Protein AF-A0A968FYH8-F1 (afdb_monomer)

Foldseek 3Di:
DDQADPQPRHGWDDPPPGPDIDDPPLQRLVNQLVVQQVCCDPVHVVQPLCDSLQSNCCVPPVVDRDPVVLVVDDLVNSCPRDPQHSVSSVSRD

Solvent-accessible surface area (backbone atoms only — not comparable to full-atom values): 5663 Å² total; per-residue (Å²): 128,78,63,45,34,91,84,66,59,47,65,46,47,59,60,90,95,53,93,62,74,39,73,78,61,80,83,24,64,72,57,43,44,53,50,52,44,53,45,25,29,80,93,59,68,48,39,59,86,53,43,71,77,49,43,52,44,36,43,75,72,68,64,48,84,53,80,69,50,65,77,70,60,46,54,66,69,42,30,71,36,90,95,34,48,62,70,55,18,61,65,60,105

Structure (mmCIF, N/CA/C/O backbone):
data_AF-A0A968FYH8-F1
#
_entry.id   AF-A0A968FYH8-F1
#
loop_
_atom_site.group_PDB
_atom_site.id
_atom_site.type_symbol
_atom_site.label_atom_id
_atom_site.label_alt_id
_atom_site.label_comp_id
_atom_site.label_asym_id
_atom_site.label_entity_id
_atom_site.label_seq_id
_atom_site.pdbx_PDB_ins_code
_atom_site.Cartn_x
_atom_site.Cartn_y
_atom_site.Cartn_z
_atom_site.occupancy
_atom_site.B_iso_or_equiv
_atom_site.auth_seq_id
_atom_site.auth_comp_id
_atom_site.auth_asym_id
_atom_site.auth_atom_id
_atom_site.pdbx_PDB_model_num
ATOM 1 N N . MET A 1 1 ? 11.975 -15.054 -16.917 1.00 72.44 1 MET A N 1
ATOM 2 C CA . MET A 1 1 ? 11.268 -13.846 -16.440 1.00 72.44 1 MET A CA 1
ATOM 3 C C . MET A 1 1 ? 9.905 -13.835 -17.110 1.00 72.44 1 MET A C 1
ATOM 5 O O . MET A 1 1 ? 9.900 -14.127 -18.303 1.00 72.44 1 MET A O 1
ATOM 9 N N . PRO A 1 2 ? 8.788 -13.587 -16.406 1.00 87.19 2 PRO A N 1
ATOM 10 C CA . PRO A 1 2 ? 7.503 -13.408 -17.076 1.00 87.19 2 PRO A CA 1
ATOM 11 C C . PRO A 1 2 ? 7.537 -12.152 -17.959 1.00 87.19 2 PRO A C 1
ATOM 13 O O . PRO A 1 2 ? 8.292 -11.220 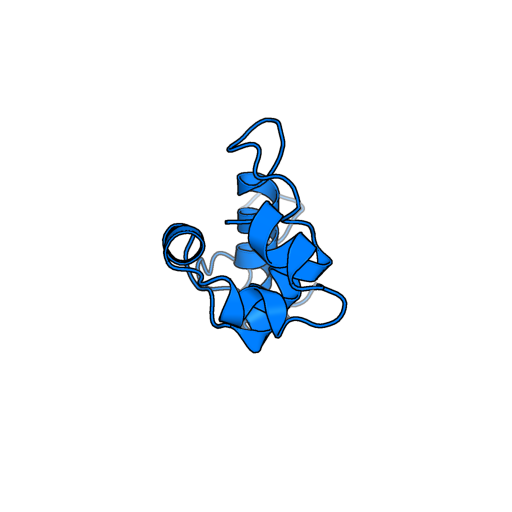-17.689 1.00 87.19 2 PRO A O 1
ATOM 16 N N . ASP A 1 3 ? 6.739 -12.152 -19.017 1.00 90.06 3 ASP A N 1
ATOM 17 C CA . ASP A 1 3 ? 6.500 -11.023 -19.923 1.00 90.06 3 ASP A CA 1
ATOM 18 C C . ASP A 1 3 ? 5.368 -10.105 -19.415 1.00 90.06 3 ASP A C 1
ATOM 20 O O . ASP A 1 3 ? 5.339 -8.911 -19.717 1.00 90.06 3 ASP A O 1
ATOM 24 N N . HIS A 1 4 ? 4.483 -10.645 -18.574 1.00 94.88 4 HIS A N 1
ATOM 25 C CA . HIS A 1 4 ? 3.379 -9.938 -17.930 1.00 94.88 4 HIS A CA 1
ATOM 26 C C . HIS A 1 4 ? 3.512 -9.949 -16.403 1.00 94.88 4 HIS A C 1
ATOM 28 O O . HIS A 1 4 ? 4.002 -10.901 -15.793 1.00 94.88 4 HIS A O 1
ATOM 34 N N . CYS A 1 5 ? 3.043 -8.883 -15.759 1.00 95.50 5 CYS A N 1
ATOM 35 C CA . CYS A 1 5 ? 3.017 -8.772 -14.308 1.00 95.50 5 CYS A CA 1
ATOM 36 C C . CYS A 1 5 ? 2.119 -9.872 -13.706 1.00 95.50 5 CYS A C 1
ATOM 38 O O . CYS A 1 5 ? 0.965 -9.992 -14.120 1.00 95.50 5 CYS A O 1
ATOM 40 N N . PRO A 1 6 ? 2.580 -10.656 -12.715 1.00 94.50 6 PRO A N 1
ATOM 41 C CA . PRO A 1 6 ? 1.759 -11.711 -12.119 1.00 94.50 6 PRO A CA 1
ATOM 42 C C . PRO A 1 6 ? 0.515 -11.163 -11.405 1.00 94.50 6 PRO A C 1
ATOM 44 O O . PRO A 1 6 ? -0.509 -11.843 -11.404 1.00 94.50 6 PRO A O 1
ATOM 47 N N . GLU A 1 7 ? 0.591 -9.927 -10.907 1.00 94.31 7 GLU A N 1
ATOM 48 C CA . GLU A 1 7 ? -0.456 -9.249 -10.136 1.00 94.31 7 GLU A CA 1
ATOM 49 C C . GLU A 1 7 ? -1.504 -8.580 -11.032 1.00 94.31 7 GLU A C 1
ATOM 51 O O . GLU A 1 7 ? -2.673 -8.946 -11.016 1.00 94.31 7 GLU A O 1
ATOM 56 N N . CYS A 1 8 ? -1.091 -7.627 -11.874 1.00 94.12 8 CYS A N 1
ATOM 57 C CA . CYS A 1 8 ? -2.020 -6.826 -12.687 1.00 94.12 8 CYS A CA 1
ATOM 58 C C . CYS A 1 8 ? -2.081 -7.225 -14.168 1.00 94.12 8 CYS A C 1
ATOM 60 O O . CYS A 1 8 ? -2.789 -6.588 -14.943 1.00 94.12 8 CYS A O 1
ATOM 62 N N . LYS A 1 9 ? -1.311 -8.239 -14.588 1.00 95.19 9 LYS A N 1
ATOM 63 C CA . LYS A 1 9 ? -1.228 -8.747 -15.974 1.00 95.19 9 LYS A CA 1
ATOM 64 C C . LYS A 1 9 ? -0.752 -7.744 -17.031 1.00 95.19 9 LYS A C 1
ATOM 66 O O . LYS A 1 9 ? -0.670 -8.102 -18.198 1.00 95.19 9 LYS A O 1
ATOM 71 N N . SER A 1 10 ? -0.377 -6.521 -16.655 1.00 95.25 10 SER A N 1
ATOM 72 C CA . SER A 1 10 ? 0.218 -5.549 -17.578 1.00 95.25 10 SER A CA 1
ATOM 73 C C . SER A 1 10 ? 1.586 -6.011 -18.081 1.00 95.25 10 SER A C 1
ATOM 75 O O . SER A 1 10 ? 2.318 -6.690 -17.357 1.00 95.25 10 SER A O 1
ATOM 77 N N . SER A 1 11 ? 1.951 -5.616 -19.300 1.00 95.06 11 SER A N 1
ATOM 78 C CA . SER A 1 11 ? 3.257 -5.928 -19.887 1.00 95.06 11 SER A CA 1
ATOM 79 C C . SER A 1 11 ? 4.399 -5.352 -19.050 1.00 95.06 11 SER A C 1
ATOM 81 O O . SER A 1 11 ? 4.351 -4.202 -18.603 1.00 95.06 11 SER A O 1
ATOM 83 N N . LEU A 1 12 ? 5.428 -6.165 -18.828 1.00 95.06 12 LEU A N 1
ATOM 84 C CA . LEU A 1 12 ? 6.634 -5.748 -18.130 1.00 95.06 12 LEU A CA 1
ATOM 85 C C . LEU A 1 12 ? 7.599 -5.077 -19.105 1.00 95.06 12 LEU A C 1
ATOM 87 O O . LEU A 1 12 ? 7.732 -5.480 -20.258 1.00 95.06 12 LEU A O 1
ATOM 91 N N . VAL A 1 13 ? 8.308 -4.066 -18.612 1.00 94.44 13 VAL A N 1
ATOM 92 C CA . VAL A 1 13 ? 9.305 -3.324 -19.382 1.00 94.44 13 VAL A CA 1
ATOM 93 C C . VAL A 1 13 ? 10.661 -3.482 -18.714 1.00 94.44 13 VAL A C 1
ATOM 95 O O . VAL A 1 13 ? 10.800 -3.302 -17.503 1.00 94.44 13 VAL A O 1
ATOM 98 N N . ARG A 1 14 ? 11.676 -3.803 -19.512 1.00 93.94 14 ARG A N 1
ATOM 99 C CA . ARG A 1 14 ? 13.082 -3.736 -19.114 1.00 93.94 14 ARG A CA 1
ATOM 100 C C . ARG A 1 14 ? 13.790 -2.764 -20.052 1.00 93.94 14 ARG A C 1
ATOM 102 O O . ARG A 1 14 ? 14.006 -3.131 -21.208 1.00 93.94 14 ARG A O 1
ATOM 109 N N . PRO A 1 15 ? 14.113 -1.547 -19.586 1.00 91.12 15 PRO A N 1
ATOM 110 C CA . PRO A 1 15 ? 14.887 -0.598 -20.371 1.00 91.12 15 PRO A CA 1
ATOM 111 C C . PRO A 1 15 ? 16.232 -1.185 -20.808 1.00 91.12 15 PRO A C 1
ATOM 113 O O . PRO A 1 15 ? 16.772 -2.098 -20.176 1.00 91.12 15 PRO A O 1
ATOM 116 N N . GLU A 1 16 ? 16.761 -0.677 -21.916 1.00 92.31 16 GLU A N 1
ATOM 117 C CA . GLU A 1 16 ? 18.041 -1.131 -22.448 1.00 92.31 16 GLU A CA 1
ATOM 118 C C . GLU A 1 16 ? 19.166 -0.908 -21.424 1.00 92.31 16 GLU A C 1
ATOM 120 O O . GLU A 1 16 ? 19.249 0.140 -20.788 1.00 92.31 16 GLU A O 1
ATOM 125 N N . GLY A 1 17 ? 20.013 -1.921 -21.230 1.00 92.75 17 GLY A N 1
ATOM 126 C CA . GLY A 1 17 ? 21.107 -1.885 -20.254 1.00 92.75 17 GLY A CA 1
ATOM 127 C C . GLY A 1 17 ? 20.707 -2.187 -18.804 1.00 92.75 17 GLY A C 1
ATOM 128 O O . GLY A 1 17 ? 21.589 -2.371 -17.968 1.00 92.75 17 GLY A O 1
ATOM 129 N N . GLU A 1 18 ? 19.416 -2.308 -18.485 1.00 92.12 18 GLU A N 1
ATOM 130 C CA . GLU A 1 18 ? 18.969 -2.635 -17.129 1.00 92.12 18 GLU A CA 1
ATOM 131 C C . GLU A 1 18 ? 18.790 -4.140 -16.899 1.00 92.12 18 GLU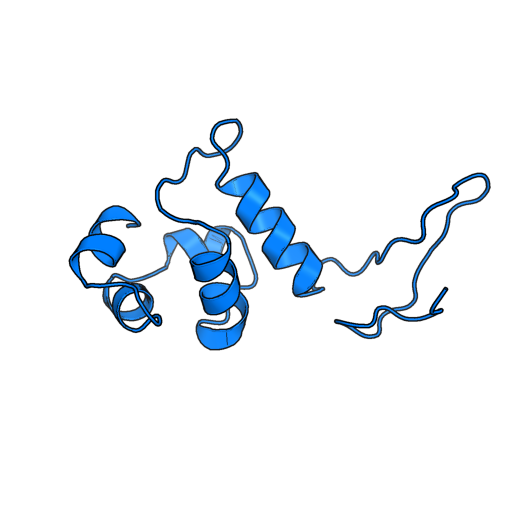 A C 1
ATOM 133 O O . GLU A 1 18 ? 18.326 -4.877 -17.767 1.00 92.12 18 GLU A O 1
ATOM 138 N N . ALA A 1 19 ? 19.112 -4.613 -15.691 1.00 92.00 19 ALA A N 1
ATOM 139 C CA . ALA A 1 19 ? 18.946 -6.021 -15.316 1.00 92.00 19 ALA A CA 1
ATOM 140 C C . ALA A 1 19 ? 17.504 -6.372 -14.896 1.00 92.00 19 ALA A C 1
ATOM 142 O O . ALA A 1 19 ? 17.073 -7.521 -15.024 1.00 92.00 19 ALA A O 1
ATOM 143 N N . VAL A 1 20 ? 16.752 -5.388 -14.391 1.00 91.81 20 VAL A N 1
ATOM 144 C CA . VAL A 1 20 ? 15.472 -5.591 -13.701 1.00 91.81 20 VAL A CA 1
ATOM 145 C C . VAL A 1 20 ? 14.299 -5.254 -14.616 1.00 91.81 20 VAL A C 1
ATOM 147 O O . VAL A 1 20 ? 14.283 -4.222 -15.280 1.00 91.81 20 VAL A O 1
ATOM 150 N N . TRP A 1 21 ? 13.287 -6.119 -14.618 1.00 93.00 21 TRP A N 1
ATOM 151 C CA . TRP A 1 21 ? 12.011 -5.855 -15.277 1.00 93.00 21 TRP A CA 1
ATOM 152 C C . TRP A 1 21 ? 11.082 -5.118 -14.319 1.00 93.00 21 TRP A C 1
ATOM 154 O O . TRP A 1 21 ? 10.987 -5.481 -13.146 1.00 93.00 21 TRP A O 1
ATOM 164 N N . ARG A 1 22 ? 10.374 -4.106 -14.816 1.00 92.62 22 ARG A N 1
ATOM 165 C CA . ARG A 1 22 ? 9.437 -3.307 -14.026 1.00 92.62 22 ARG A CA 1
ATOM 166 C C . ARG A 1 22 ? 8.048 -3.339 -14.636 1.00 92.62 22 ARG A C 1
ATOM 168 O O . ARG A 1 22 ? 7.877 -3.316 -15.853 1.00 92.62 22 ARG A O 1
ATOM 175 N N . CYS A 1 23 ? 7.049 -3.364 -13.766 1.00 95.25 23 CYS A N 1
ATOM 176 C CA . CYS A 1 23 ? 5.683 -3.047 -14.147 1.00 95.25 23 CYS A CA 1
ATOM 177 C C . CYS A 1 23 ? 5.535 -1.519 -14.160 1.00 95.25 23 CYS A C 1
ATOM 179 O O . CYS A 1 23 ? 5.945 -0.863 -13.207 1.00 95.25 23 CYS A O 1
ATOM 181 N N . LEU A 1 24 ? 4.961 -0.949 -15.220 1.00 93.38 24 LEU A N 1
ATOM 182 C CA . LEU A 1 24 ? 4.726 0.501 -15.329 1.00 93.38 24 LEU A CA 1
ATOM 183 C C . LEU A 1 24 ? 3.273 0.899 -15.036 1.00 93.38 24 LEU A C 1
ATOM 185 O O . LEU A 1 24 ? 2.929 2.076 -15.088 1.00 93.38 24 LEU A O 1
ATOM 189 N N . ASN A 1 25 ? 2.410 -0.072 -14.731 1.00 93.56 25 ASN A N 1
ATOM 190 C CA . ASN A 1 25 ? 1.020 0.196 -14.397 1.00 93.56 25 ASN A CA 1
ATOM 191 C C . ASN A 1 25 ? 0.923 0.820 -12.999 1.00 93.56 25 ASN A C 1
ATOM 193 O O . ASN A 1 25 ? 1.094 0.135 -11.987 1.00 93.56 25 ASN A O 1
ATOM 197 N N . SER A 1 26 ? 0.604 2.114 -12.947 1.00 88.31 26 SER A N 1
ATOM 198 C CA . SER A 1 26 ? 0.416 2.848 -11.697 1.00 88.31 26 SER A CA 1
ATOM 199 C C . SER A 1 26 ? -0.734 2.292 -10.854 1.00 88.31 26 SER A C 1
ATOM 201 O O . SER A 1 26 ? -0.651 2.374 -9.634 1.00 88.31 26 SER A O 1
ATOM 203 N N . GLY A 1 27 ? -1.744 1.668 -11.463 1.00 89.81 27 GLY A N 1
ATOM 204 C CA . GLY A 1 27 ? -2.856 1.004 -10.776 1.00 89.81 27 GLY A CA 1
ATOM 205 C C . GLY A 1 27 ? -2.567 -0.432 -10.330 1.00 89.81 27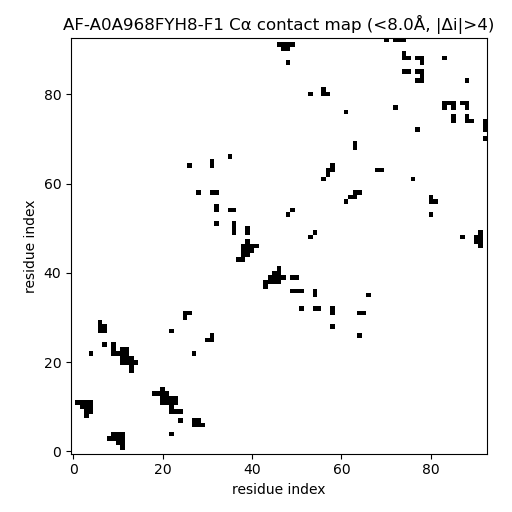 GLY A C 1
ATOM 206 O O . GLY A 1 27 ? -3.475 -1.120 -9.879 1.00 89.81 27 GLY A O 1
ATOM 207 N N . CYS A 1 28 ? -1.333 -0.930 -10.473 1.00 95.00 28 CYS A N 1
ATOM 208 C CA . CYS A 1 28 ? -0.980 -2.272 -10.010 1.00 95.00 28 CYS A CA 1
ATOM 209 C C . CYS A 1 28 ? -1.151 -2.383 -8.479 1.00 95.00 28 CYS A C 1
ATOM 211 O O . CYS A 1 28 ? -0.479 -1.630 -7.765 1.00 95.00 28 CYS A O 1
ATOM 213 N N . PRO A 1 29 ? -1.947 -3.341 -7.958 1.00 93.88 29 PRO A N 1
ATOM 214 C CA . PRO A 1 29 ? -2.179 -3.484 -6.518 1.00 93.88 29 PRO A CA 1
ATOM 215 C C . PRO A 1 29 ? -0.889 -3.661 -5.712 1.00 93.88 29 PRO A C 1
ATOM 217 O O . PRO A 1 29 ? -0.693 -2.988 -4.705 1.00 93.88 29 PRO A O 1
ATOM 220 N N . ALA A 1 30 ? 0.051 -4.478 -6.198 1.00 94.69 30 ALA A N 1
ATOM 221 C CA . ALA A 1 30 ? 1.336 -4.665 -5.524 1.00 94.69 30 ALA A CA 1
ATOM 222 C C . ALA A 1 30 ? 2.178 -3.382 -5.471 1.00 94.69 30 ALA A C 1
ATOM 224 O O . ALA A 1 30 ? 2.813 -3.106 -4.460 1.00 94.69 30 ALA A O 1
ATOM 225 N N . GLN A 1 31 ? 2.153 -2.554 -6.522 1.00 95.38 31 GLN A N 1
ATOM 226 C CA . GLN A 1 31 ? 2.837 -1.259 -6.463 1.00 95.38 31 GLN A CA 1
ATOM 227 C C . GLN A 1 31 ? 2.133 -0.292 -5.521 1.00 95.38 31 GLN A C 1
ATOM 229 O O . GLN A 1 31 ? 2.797 0.476 -4.834 1.00 95.38 31 GLN A O 1
ATOM 234 N N . LEU A 1 32 ? 0.801 -0.302 -5.499 1.00 95.75 32 LEU A N 1
ATOM 235 C CA . LEU A 1 32 ? 0.039 0.546 -4.599 1.00 95.75 32 LEU A CA 1
ATOM 236 C C . LEU A 1 32 ? 0.361 0.226 -3.137 1.00 95.75 32 LEU A C 1
ATOM 238 O O . LEU A 1 32 ? 0.664 1.150 -2.388 1.00 95.75 32 LEU A O 1
ATOM 242 N N . LYS A 1 33 ? 0.381 -1.057 -2.764 1.00 95.94 33 LYS A N 1
ATOM 243 C CA . LYS A 1 33 ? 0.743 -1.519 -1.417 1.00 95.94 33 LYS A CA 1
ATOM 244 C C . LYS A 1 33 ? 2.136 -1.040 -1.002 1.00 95.94 33 LYS A C 1
ATOM 246 O O . LYS A 1 33 ? 2.278 -0.393 0.030 1.00 95.94 33 LYS A O 1
ATOM 251 N N . GLU A 1 34 ? 3.147 -1.247 -1.846 1.00 96.25 34 GLU A N 1
ATOM 252 C CA . GLU A 1 34 ? 4.516 -0.783 -1.564 1.00 96.25 34 GLU A CA 1
ATOM 253 C C . GLU A 1 34 ? 4.617 0.743 -1.460 1.00 96.25 34 GLU A C 1
ATOM 255 O O . GLU A 1 34 ? 5.293 1.278 -0.581 1.00 96.25 34 GLU A O 1
ATOM 260 N N . ARG A 1 35 ? 3.905 1.478 -2.320 1.00 96.12 35 ARG A N 1
ATOM 261 C CA . ARG A 1 35 ? 3.870 2.942 -2.244 1.00 96.12 35 ARG A CA 1
ATOM 262 C C . ARG A 1 35 ? 3.184 3.437 -0.976 1.00 96.12 35 ARG A C 1
ATOM 264 O O . ARG A 1 35 ? 3.663 4.404 -0.396 1.00 96.12 35 ARG A O 1
ATOM 271 N N . LEU A 1 36 ? 2.093 2.801 -0.548 1.00 95.69 36 LEU A N 1
ATOM 272 C CA . LEU A 1 36 ? 1.405 3.127 0.703 1.00 95.69 36 LEU A CA 1
ATOM 273 C C . LEU A 1 36 ? 2.306 2.857 1.911 1.00 95.69 36 LEU A C 1
ATOM 275 O O . LEU A 1 36 ? 2.384 3.692 2.806 1.00 95.69 36 LEU A O 1
ATOM 279 N N . LEU A 1 37 ? 3.053 1.750 1.907 1.00 95.75 37 LEU A N 1
ATOM 280 C CA . LEU A 1 37 ? 4.024 1.448 2.963 1.00 95.75 37 LEU A CA 1
ATOM 281 C C . LEU A 1 37 ? 5.171 2.453 3.008 1.00 95.75 37 LEU A C 1
ATOM 283 O O . LEU A 1 37 ? 5.562 2.903 4.085 1.00 95.75 37 LEU A O 1
ATOM 287 N N . HIS A 1 38 ? 5.697 2.842 1.847 1.00 96.25 38 HIS A N 1
ATOM 288 C CA . HIS A 1 38 ? 6.701 3.895 1.783 1.00 96.25 38 HIS A CA 1
ATOM 289 C C . HIS A 1 38 ? 6.143 5.231 2.287 1.00 96.25 38 HIS A C 1
ATOM 291 O O . HIS A 1 38 ? 6.795 5.899 3.087 1.00 96.25 38 HIS A O 1
ATOM 297 N N . PHE A 1 39 ? 4.927 5.588 1.868 1.00 96.06 39 PHE A N 1
ATOM 298 C CA . PHE A 1 39 ? 4.234 6.803 2.289 1.00 96.06 39 PHE A CA 1
ATOM 299 C C . PHE A 1 39 ? 4.032 6.851 3.809 1.00 96.06 39 PHE A C 1
ATOM 301 O O . PHE A 1 39 ? 4.291 7.881 4.423 1.00 96.06 39 PHE A O 1
ATOM 308 N N . ALA A 1 40 ? 3.668 5.723 4.420 1.00 95.06 40 ALA A N 1
ATOM 309 C CA . ALA A 1 40 ? 3.498 5.579 5.864 1.00 95.06 40 ALA A CA 1
ATOM 310 C C . ALA A 1 40 ? 4.811 5.592 6.665 1.00 95.06 40 ALA A C 1
ATOM 312 O O . ALA A 1 40 ? 4.788 5.732 7.885 1.00 95.06 40 ALA A O 1
ATOM 313 N N . SER A 1 41 ? 5.963 5.409 6.014 1.00 94.88 41 SER A N 1
ATOM 314 C CA . SER A 1 41 ? 7.240 5.256 6.711 1.00 94.88 41 SER A CA 1
ATOM 315 C C . SER A 1 41 ? 7.652 6.507 7.496 1.00 94.88 41 SER A C 1
ATOM 317 O O . SER A 1 41 ? 7.296 7.633 7.145 1.00 94.88 41 SER A O 1
ATOM 319 N N . ARG A 1 42 ? 8.505 6.310 8.512 1.00 94.25 42 ARG A N 1
ATOM 320 C CA . ARG A 1 42 ? 9.022 7.386 9.381 1.00 94.25 42 ARG A CA 1
ATOM 321 C C . ARG A 1 42 ? 9.717 8.531 8.646 1.00 94.25 42 ARG A C 1
ATOM 323 O O . ARG A 1 42 ? 9.756 9.649 9.136 1.00 94.25 42 ARG A O 1
ATOM 330 N N . ASN A 1 43 ? 10.305 8.244 7.485 1.00 95.19 43 ASN A N 1
ATOM 331 C CA . ASN A 1 43 ? 11.017 9.239 6.677 1.00 95.19 43 ASN A CA 1
ATOM 332 C C . ASN A 1 43 ? 10.110 9.918 5.633 1.00 95.19 43 ASN A C 1
ATOM 334 O O . ASN A 1 43 ? 10.602 10.713 4.835 1.00 95.19 43 ASN A O 1
ATOM 338 N N . ALA A 1 44 ? 8.825 9.562 5.599 1.00 95.62 44 ALA A N 1
ATOM 339 C CA . ALA A 1 44 ? 7.817 10.126 4.714 1.00 95.62 44 ALA A CA 1
ATOM 340 C C . ALA A 1 44 ? 6.746 10.846 5.550 1.00 95.62 44 ALA A C 1
ATOM 342 O O . ALA A 1 44 ? 7.037 11.902 6.106 1.00 95.62 44 ALA A O 1
ATOM 343 N N . MET A 1 45 ? 5.530 10.300 5.645 1.00 95.19 45 MET A N 1
ATOM 344 C CA . MET A 1 45 ? 4.434 10.917 6.402 1.00 95.19 45 MET A CA 1
ATOM 345 C C . MET A 1 45 ? 4.339 10.451 7.857 1.00 95.19 45 MET A C 1
ATOM 347 O O . MET A 1 45 ? 3.496 10.973 8.576 1.00 95.19 45 MET A O 1
ATOM 351 N N . ASP A 1 46 ? 5.177 9.494 8.275 1.00 94.12 46 ASP A N 1
ATOM 352 C CA . ASP A 1 46 ? 5.245 8.982 9.653 1.00 94.12 46 ASP A CA 1
ATOM 353 C C . ASP A 1 46 ? 3.867 8.567 10.205 1.00 94.12 46 ASP A C 1
ATOM 355 O O . ASP A 1 46 ? 3.423 9.015 11.260 1.00 94.12 46 ASP A O 1
ATOM 359 N N . ILE A 1 47 ? 3.152 7.730 9.442 1.00 91.50 47 ILE A N 1
ATOM 360 C CA . ILE A 1 47 ? 1.820 7.250 9.825 1.00 91.50 47 ILE A CA 1
ATOM 361 C C . ILE A 1 47 ? 1.993 5.999 10.679 1.00 91.50 47 ILE A C 1
ATOM 363 O O . ILE A 1 47 ? 2.180 4.884 10.176 1.00 91.50 47 ILE A O 1
ATOM 367 N N . ASP A 1 48 ? 1.914 6.193 11.990 1.00 89.19 48 ASP A N 1
ATOM 368 C CA . ASP A 1 48 ? 1.945 5.099 12.947 1.00 89.19 48 ASP A CA 1
ATOM 369 C C . ASP A 1 48 ? 0.814 4.092 12.690 1.00 89.19 48 ASP A C 1
ATOM 371 O O . ASP A 1 48 ? -0.279 4.414 12.233 1.00 89.19 48 ASP A O 1
ATOM 375 N N . HIS A 1 49 ? 1.088 2.825 13.001 1.00 87.88 49 HIS A N 1
ATOM 376 C CA . HIS A 1 49 ? 0.140 1.709 12.886 1.00 87.88 49 HIS A CA 1
ATOM 377 C C . HIS A 1 49 ? -0.316 1.329 11.460 1.00 87.88 49 HIS A C 1
ATOM 379 O 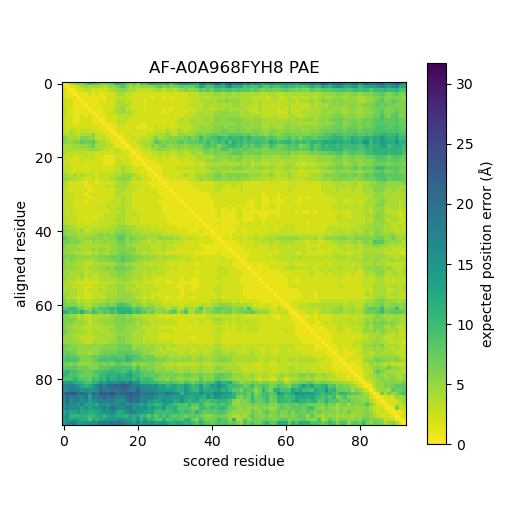O . HIS A 1 49 ? -0.979 0.300 11.310 1.00 87.88 49 HIS A O 1
ATOM 385 N N . LEU A 1 50 ? 0.120 2.032 10.408 1.00 91.38 50 LEU A N 1
ATOM 386 C CA . LEU A 1 50 ? -0.136 1.674 9.005 1.00 91.38 50 LEU A CA 1
ATOM 387 C C . LEU A 1 50 ? 0.921 0.693 8.457 1.00 91.38 50 LEU A C 1
ATOM 389 O O . LEU A 1 50 ? 1.712 1.002 7.569 1.00 91.38 50 LEU A O 1
ATOM 393 N N . GLY A 1 51 ? 0.971 -0.511 9.034 1.00 90.94 51 GLY A N 1
ATOM 394 C CA . GLY A 1 51 ? 1.931 -1.556 8.651 1.00 90.94 51 GLY A CA 1
ATOM 395 C C . GLY A 1 51 ? 1.494 -2.429 7.458 1.00 90.94 51 GLY A C 1
ATOM 396 O O . GLY A 1 51 ? 0.350 -2.331 7.012 1.00 90.94 51 GLY A O 1
ATOM 397 N N . PRO A 1 52 ? 2.357 -3.362 6.992 1.00 92.69 52 PRO A N 1
ATOM 398 C CA . PRO A 1 52 ? 2.093 -4.245 5.843 1.00 92.69 52 PRO A CA 1
ATOM 399 C C . PRO A 1 52 ? 0.739 -4.953 5.890 1.00 92.69 52 PRO A C 1
ATOM 401 O O . PRO A 1 52 ? -0.047 -4.846 4.957 1.00 92.69 52 PRO A O 1
ATOM 404 N N . ALA A 1 53 ? 0.410 -5.580 7.022 1.00 91.50 53 ALA A N 1
ATOM 405 C CA . ALA A 1 53 ? -0.848 -6.306 7.183 1.00 91.50 53 ALA A CA 1
ATOM 406 C C . ALA A 1 53 ? -2.096 -5.406 7.138 1.00 91.50 53 ALA A C 1
ATOM 408 O O . ALA A 1 53 ? -3.178 -5.886 6.810 1.00 91.50 53 ALA A O 1
ATOM 409 N N . VAL A 1 54 ? -1.968 -4.125 7.497 1.00 91.62 54 VAL A N 1
ATOM 410 C CA . VAL A 1 54 ? -3.073 -3.158 7.429 1.00 91.62 54 VAL A CA 1
ATOM 411 C C . VAL A 1 54 ? -3.224 -2.663 5.997 1.00 91.62 54 VAL A C 1
ATOM 413 O O . VAL A 1 54 ? -4.322 -2.700 5.457 1.00 91.62 54 VAL A O 1
ATOM 416 N N . VAL A 1 55 ? -2.115 -2.280 5.356 1.00 94.06 55 VAL A N 1
ATOM 417 C CA . VAL A 1 55 ? -2.095 -1.836 3.956 1.00 94.06 55 VAL A CA 1
ATOM 418 C C . VAL A 1 55 ? -2.639 -2.911 3.017 1.00 94.06 55 VAL A C 1
ATOM 420 O O . VAL A 1 55 ? -3.459 -2.598 2.157 1.00 94.06 55 VAL A O 1
ATOM 423 N N . ASP A 1 56 ? -2.245 -4.172 3.207 1.00 93.62 56 ASP A N 1
ATOM 424 C CA . ASP A 1 56 ? -2.770 -5.293 2.425 1.00 93.62 56 ASP A CA 1
ATOM 425 C C . ASP A 1 56 ? -4.294 -5.359 2.497 1.00 93.62 56 ASP A C 1
ATOM 427 O O . ASP A 1 56 ? -4.969 -5.398 1.472 1.00 93.62 56 ASP A O 1
ATOM 431 N N . GLN A 1 57 ? -4.847 -5.305 3.707 1.00 92.69 57 GLN A N 1
ATOM 432 C CA . GLN A 1 57 ? -6.288 -5.387 3.901 1.00 92.69 57 GLN A CA 1
ATOM 433 C C . GLN A 1 57 ? -7.027 -4.143 3.405 1.00 92.69 57 GLN A C 1
ATOM 435 O O . GLN A 1 57 ? -8.117 -4.267 2.851 1.00 92.69 57 GLN A O 1
ATOM 440 N N . LEU A 1 58 ? -6.445 -2.954 3.556 1.00 92.38 58 LEU A N 1
ATOM 441 C CA . LEU A 1 58 ? -7.036 -1.717 3.052 1.00 92.38 58 LEU A CA 1
ATOM 442 C C . LEU A 1 58 ? -7.160 -1.732 1.525 1.00 92.38 58 LEU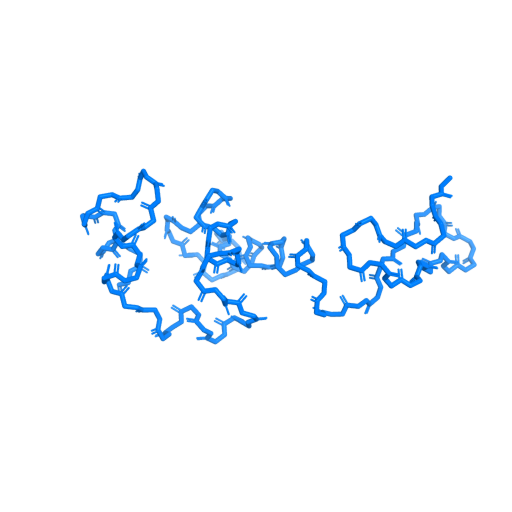 A C 1
ATOM 444 O O . LEU A 1 58 ? -8.202 -1.355 0.988 1.00 92.38 58 LEU A O 1
ATOM 448 N N . VAL A 1 59 ? -6.128 -2.209 0.828 1.00 93.38 59 VAL A N 1
ATOM 449 C CA . VAL A 1 59 ? -6.147 -2.328 -0.635 1.00 93.38 59 VAL A CA 1
ATOM 450 C C . VAL A 1 59 ? -7.071 -3.464 -1.080 1.00 93.38 59 VAL A C 1
ATOM 452 O O . VAL A 1 59 ? -7.891 -3.268 -1.974 1.00 93.38 59 VAL A O 1
ATOM 455 N N . ASP A 1 60 ? -6.995 -4.633 -0.440 1.00 91.00 60 ASP A N 1
ATOM 456 C CA . ASP A 1 60 ? -7.701 -5.834 -0.906 1.00 91.00 60 ASP A CA 1
ATOM 457 C C . ASP A 1 60 ? -9.183 -5.874 -0.495 1.00 91.00 60 ASP A C 1
ATOM 459 O O . ASP A 1 60 ? -10.000 -6.466 -1.200 1.00 91.00 60 ASP A O 1
ATOM 463 N N . ARG A 1 61 ? -9.546 -5.279 0.652 1.00 87.31 61 ARG A N 1
ATOM 464 C CA . ARG A 1 61 ? -10.898 -5.367 1.240 1.00 87.31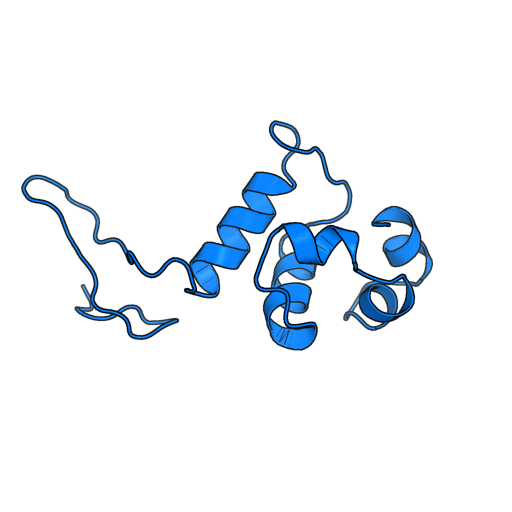 61 ARG A CA 1
ATOM 465 C C . ARG A 1 61 ? -11.618 -4.024 1.313 1.00 87.31 61 ARG A C 1
ATOM 467 O O . ARG A 1 61 ? -12.826 -3.985 1.099 1.00 87.31 61 ARG A O 1
ATOM 474 N N . CYS A 1 62 ? -10.903 -2.936 1.603 1.00 81.31 62 CYS A N 1
ATOM 475 C CA . CYS A 1 62 ? -11.507 -1.604 1.747 1.00 81.31 62 CYS A CA 1
ATOM 476 C C . CYS A 1 62 ? -11.461 -0.768 0.462 1.00 81.31 62 CYS A C 1
ATOM 478 O O . CYS A 1 62 ? -12.009 0.330 0.441 1.00 81.31 62 CYS A O 1
ATOM 480 N N . GLY A 1 63 ? -10.847 -1.284 -0.608 1.00 84.88 63 GLY A N 1
ATOM 481 C CA . GLY A 1 63 ? -10.844 -0.641 -1.918 1.00 84.88 63 GLY A CA 1
ATOM 482 C C . GLY A 1 63 ? -10.024 0.646 -1.979 1.00 84.88 63 GLY A C 1
ATOM 483 O O . GLY A 1 63 ? -10.310 1.483 -2.830 1.00 84.88 63 GLY A O 1
ATOM 484 N N . VAL A 1 64 ? -9.023 0.806 -1.107 1.00 91.75 64 VAL A N 1
ATOM 485 C CA . VAL A 1 64 ? -8.065 1.917 -1.190 1.00 91.75 64 VAL A CA 1
ATOM 486 C C . VAL A 1 64 ? -7.308 1.828 -2.517 1.00 91.75 64 VAL A C 1
ATOM 488 O O . VAL A 1 64 ? -6.689 0.805 -2.815 1.00 91.75 64 VAL A O 1
ATOM 491 N N . GLN A 1 65 ? -7.347 2.903 -3.306 1.00 92.12 65 GLN A N 1
ATOM 492 C CA . GLN A 1 65 ? -6.711 3.012 -4.627 1.00 92.12 65 GLN A CA 1
ATOM 493 C C . GLN A 1 65 ? -5.673 4.139 -4.689 1.00 92.12 65 GLN A C 1
ATOM 495 O O . GLN A 1 65 ? -4.744 4.094 -5.505 1.00 92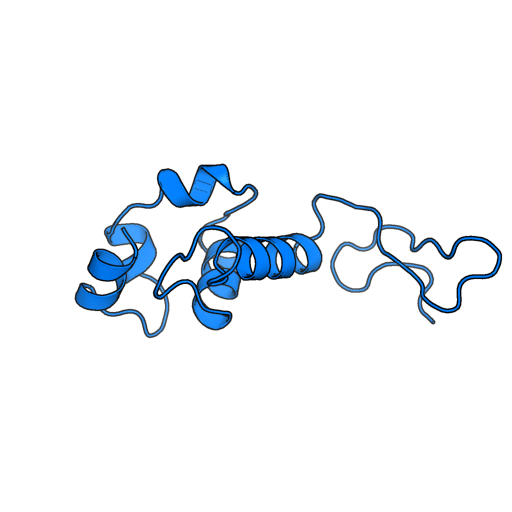.12 65 GLN A O 1
ATOM 500 N N . HIS A 1 66 ? -5.800 5.133 -3.812 1.00 92.12 66 HIS A N 1
ATOM 501 C CA . HIS A 1 66 ? -4.970 6.327 -3.774 1.00 92.12 66 HIS A CA 1
ATOM 502 C C . HIS A 1 66 ? -4.553 6.685 -2.344 1.00 92.12 66 HIS A C 1
ATOM 504 O O . HIS A 1 66 ? -5.134 6.231 -1.364 1.00 92.12 66 HIS A O 1
ATOM 510 N N . PHE A 1 67 ? -3.530 7.535 -2.217 1.00 93.00 67 PHE A N 1
ATOM 511 C CA . PHE A 1 67 ? -3.077 8.023 -0.909 1.00 93.00 67 PHE A CA 1
ATOM 512 C C . PHE A 1 67 ? -4.136 8.877 -0.206 1.00 93.00 67 PHE A C 1
ATOM 514 O O . PHE A 1 67 ? -4.217 8.853 1.016 1.00 93.00 67 PHE A O 1
ATOM 521 N N . SER A 1 68 ? -4.940 9.619 -0.977 1.00 92.62 68 SER A N 1
ATOM 522 C CA . SER A 1 68 ? -6.042 10.440 -0.464 1.00 92.62 68 SER A CA 1
ATOM 523 C C . SER A 1 68 ? -7.049 9.619 0.331 1.00 92.62 68 SER A C 1
ATOM 525 O O . SER A 1 68 ? -7.520 10.079 1.362 1.00 92.62 68 SER A O 1
ATOM 527 N N . ASP A 1 69 ? -7.306 8.387 -0.105 1.00 91.75 69 ASP A N 1
ATOM 528 C CA . ASP A 1 69 ? -8.335 7.528 0.477 1.00 91.75 69 ASP A CA 1
ATOM 529 C C . ASP A 1 69 ? -8.012 7.171 1.933 1.00 91.75 69 ASP A C 1
ATOM 531 O O . ASP A 1 69 ? -8.919 6.880 2.704 1.00 91.75 69 ASP A O 1
ATOM 535 N N . LEU A 1 70 ? -6.732 7.237 2.335 1.00 91.44 70 LEU A N 1
ATOM 536 C CA . LEU A 1 70 ? -6.315 7.047 3.727 1.00 91.44 70 LEU A CA 1
ATOM 537 C C . LEU A 1 70 ? -6.916 8.097 4.667 1.00 91.44 70 LEU A C 1
ATOM 539 O O . LEU A 1 70 ? -7.190 7.789 5.822 1.00 91.44 70 LEU A O 1
ATOM 543 N N . TYR A 1 71 ? -7.123 9.320 4.179 1.00 90.06 71 TYR A N 1
ATOM 544 C CA . TYR A 1 71 ? -7.660 10.430 4.969 1.00 90.06 71 TYR A CA 1
ATOM 545 C C . TYR A 1 71 ? -9.188 10.407 5.064 1.00 90.06 71 TYR A C 1
ATOM 547 O O . TYR A 1 71 ? -9.754 11.073 5.928 1.00 90.06 71 TYR A O 1
ATOM 555 N N . ASP A 1 72 ? -9.841 9.624 4.205 1.00 90.88 72 ASP A N 1
ATOM 556 C CA . ASP A 1 72 ? -11.289 9.416 4.211 1.00 90.88 72 ASP A CA 1
ATOM 557 C C . ASP A 1 72 ? -11.691 8.142 4.979 1.00 90.88 72 ASP A C 1
ATOM 559 O O . ASP A 1 72 ? -12.882 7.839 5.110 1.00 90.88 72 ASP A O 1
ATOM 563 N N . LEU A 1 73 ? -10.717 7.381 5.500 1.00 89.19 73 LEU A N 1
ATOM 564 C CA . LEU A 1 73 ? -10.984 6.183 6.290 1.00 89.19 73 LEU A CA 1
ATOM 565 C C . LEU A 1 73 ? -11.733 6.531 7.574 1.00 89.19 73 LEU A C 1
ATOM 567 O O . LEU A 1 73 ? -11.405 7.465 8.303 1.00 89.19 73 LEU A O 1
ATOM 571 N N . THR A 1 74 ? -12.725 5.707 7.889 1.00 86.50 74 THR A N 1
ATOM 572 C CA . THR A 1 74 ? -13.470 5.795 9.144 1.00 86.50 74 THR A CA 1
ATOM 573 C C . THR A 1 74 ? -12.986 4.749 10.141 1.00 86.50 74 THR A C 1
ATOM 575 O O . THR A 1 74 ? -12.549 3.657 9.772 1.00 86.50 74 THR A O 1
ATOM 578 N N . VAL A 1 75 ? -13.135 5.042 11.438 1.00 84.12 75 VAL A N 1
ATOM 579 C CA . VAL A 1 75 ? -12.784 4.096 12.514 1.00 84.12 75 VAL A CA 1
ATOM 580 C C . VAL A 1 75 ? -13.513 2.761 12.346 1.00 84.12 75 VAL A C 1
ATOM 582 O O . VAL A 1 75 ? -12.923 1.724 12.623 1.00 84.12 75 VAL A O 1
ATOM 585 N N . GLY A 1 76 ? -14.757 2.775 11.852 1.00 82.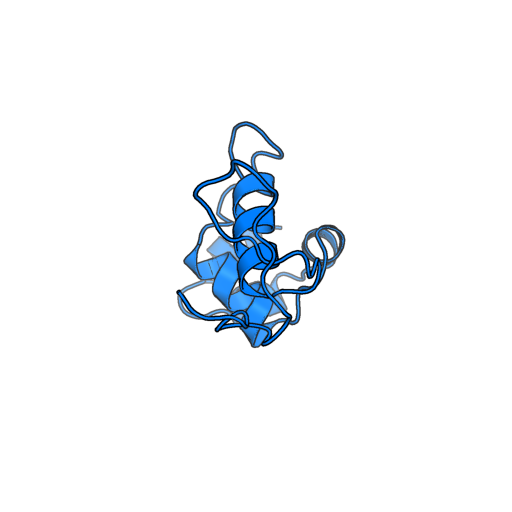06 76 GLY A N 1
ATOM 586 C CA . GLY A 1 76 ? -15.517 1.557 11.563 1.00 82.06 76 GLY A CA 1
ATOM 587 C C . GLY A 1 76 ? -14.846 0.687 10.500 1.00 82.06 76 GLY A C 1
ATOM 588 O O . GLY A 1 76 ? -14.596 -0.487 10.747 1.00 82.06 76 GLY A O 1
ATOM 589 N N . GLN A 1 77 ? -14.449 1.278 9.367 1.00 84.31 77 GLN A N 1
ATOM 590 C CA . GLN A 1 77 ? -13.766 0.547 8.290 1.00 84.31 77 GLN A CA 1
ATOM 591 C C . GLN A 1 77 ? -12.442 -0.070 8.749 1.00 84.31 77 GLN A C 1
ATOM 593 O O . GLN A 1 77 ? -12.103 -1.172 8.329 1.00 84.31 77 GLN A O 1
ATOM 598 N N . VAL A 1 78 ? -11.698 0.622 9.616 1.00 84.44 78 VAL A N 1
ATOM 599 C CA . VAL A 1 78 ? -10.432 0.102 10.151 1.00 84.44 78 VAL A CA 1
ATOM 600 C C . VAL A 1 78 ? -10.668 -0.952 1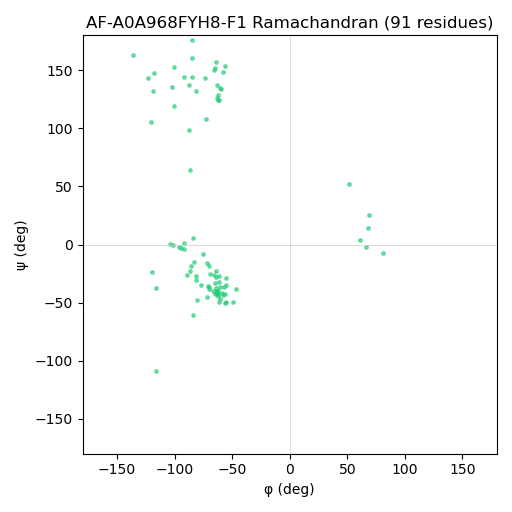1.239 1.00 84.44 78 VAL A C 1
ATOM 602 O O . VAL A 1 78 ? -9.905 -1.911 11.331 1.00 84.44 78 VAL A O 1
ATOM 605 N N . ALA A 1 79 ? -11.712 -0.808 12.057 1.00 82.56 79 ALA A N 1
ATOM 606 C CA . ALA A 1 79 ? -12.063 -1.776 13.099 1.00 82.56 79 ALA A CA 1
ATOM 607 C C . ALA A 1 79 ? -12.584 -3.108 12.531 1.00 82.56 79 ALA A C 1
ATOM 609 O O . ALA A 1 79 ? -12.430 -4.139 13.180 1.00 82.56 79 ALA A O 1
ATOM 610 N N . ASP A 1 80 ? -13.147 -3.096 11.321 1.00 83.56 80 ASP A N 1
ATOM 611 C CA . ASP A 1 80 ? -13.584 -4.305 10.612 1.00 83.56 80 ASP A CA 1
ATOM 612 C C . ASP A 1 80 ? -12.414 -5.111 10.011 1.00 83.56 80 ASP A C 1
ATOM 614 O O . ASP A 1 80 ? -12.602 -6.233 9.527 1.00 83.56 80 ASP A O 1
ATOM 618 N N . LEU A 1 81 ? -11.190 -4.569 10.039 1.00 84.69 81 LEU A N 1
ATOM 619 C CA . LEU A 1 81 ? -10.009 -5.277 9.561 1.00 84.69 81 LEU A CA 1
ATOM 620 C C . LEU A 1 81 ? -9.584 -6.388 10.526 1.00 84.69 81 LEU A C 1
ATOM 622 O O . LEU A 1 81 ? -9.603 -6.278 11.753 1.00 84.69 81 LEU A O 1
ATOM 626 N N . GLU A 1 82 ? -9.122 -7.487 9.947 1.00 75.75 82 GLU A N 1
ATOM 627 C CA . GLU A 1 82 ? -8.700 -8.665 10.678 1.00 75.75 82 GLU A CA 1
ATOM 628 C C . GLU A 1 82 ? -7.502 -8.331 11.574 1.00 75.75 82 GLU A C 1
ATOM 630 O O . GLU A 1 82 ? -6.468 -7.838 11.112 1.00 75.75 82 GLU A O 1
ATOM 635 N N . ARG A 1 83 ? -7.642 -8.641 12.871 1.00 71.31 83 ARG A N 1
ATOM 636 C CA . ARG A 1 83 ? -6.647 -8.392 13.933 1.00 71.31 83 ARG A CA 1
ATOM 637 C C . ARG A 1 83 ? -6.416 -6.912 14.276 1.00 71.31 83 ARG A C 1
ATOM 639 O O . ARG A 1 83 ? -5.467 -6.621 15.005 1.00 71.31 83 ARG A O 1
ATOM 646 N N . LEU A 1 84 ? -7.288 -6.003 13.840 1.00 70.62 84 LEU A N 1
ATOM 647 C CA . LEU A 1 84 ? -7.357 -4.632 14.344 1.00 70.62 84 LEU A CA 1
ATOM 648 C C . LEU A 1 84 ? -8.514 -4.525 15.346 1.00 70.62 84 LEU A C 1
ATOM 650 O O . LEU A 1 84 ? -9.662 -4.792 15.026 1.00 70.62 84 LEU A O 1
ATOM 654 N N . ALA A 1 85 ? -8.211 -4.174 16.597 1.00 65.62 85 ALA A N 1
ATOM 655 C CA . ALA A 1 85 ? -9.245 -3.843 17.579 1.00 65.62 85 ALA A CA 1
ATOM 656 C C . ALA A 1 85 ? -9.650 -2.366 17.430 1.00 65.62 85 ALA A C 1
ATOM 658 O O . ALA A 1 85 ? -8.845 -1.566 16.952 1.00 65.62 85 ALA A O 1
ATOM 659 N N . GLU A 1 86 ? -10.826 -1.965 17.932 1.00 65.19 86 GLU A N 1
ATOM 660 C CA . GLU A 1 86 ? -11.286 -0.557 17.910 1.00 65.19 86 GLU A CA 1
ATOM 661 C C . GLU A 1 86 ? -10.208 0.440 18.363 1.00 65.19 86 GLU A C 1
ATOM 663 O O . GLU A 1 86 ? -10.062 1.521 17.796 1.00 65.19 86 GLU A O 1
ATOM 668 N N . LYS A 1 87 ? -9.418 0.069 19.378 1.00 70.50 87 LYS A N 1
ATOM 669 C CA . LYS A 1 87 ? -8.321 0.897 19.889 1.00 70.50 87 LYS A CA 1
ATOM 670 C C . LYS A 1 87 ? -7.235 1.139 18.838 1.00 70.50 87 LYS A C 1
ATOM 672 O O . LYS A 1 87 ? -6.714 2.240 18.755 1.00 70.50 87 LYS A O 1
ATOM 677 N N . SER A 1 88 ? -6.894 0.126 18.047 1.00 69.50 88 SER A N 1
ATOM 678 C CA . SER A 1 88 ? -5.919 0.256 16.965 1.00 69.50 88 SER A CA 1
ATOM 679 C C . SER A 1 88 ? -6.474 1.081 15.807 1.00 69.50 88 SER A C 1
ATOM 681 O O . SER A 1 88 ? -5.731 1.873 15.242 1.00 69.50 88 SER A O 1
ATOM 683 N N . GLY A 1 89 ? -7.775 0.963 15.511 1.00 72.62 89 GLY A N 1
ATOM 684 C CA . GLY A 1 89 ? -8.437 1.812 14.518 1.00 72.62 89 GLY A CA 1
ATOM 685 C C . GLY A 1 89 ? -8.424 3.293 14.895 1.00 72.62 89 GLY A C 1
ATOM 686 O O . GLY A 1 89 ? -8.092 4.130 14.067 1.00 72.62 89 GLY A O 1
ATOM 687 N N . ARG A 1 90 ? -8.682 3.613 16.169 1.00 72.75 90 ARG A N 1
ATOM 688 C CA . ARG A 1 90 ? -8.582 4.984 16.709 1.00 72.75 90 ARG A CA 1
ATOM 689 C C . ARG A 1 90 ? -7.159 5.526 16.829 1.00 72.75 90 ARG A C 1
ATOM 691 O O . ARG A 1 90 ? -6.993 6.713 17.040 1.00 72.75 90 ARG A O 1
ATOM 698 N N . ASN A 1 91 ? -6.146 4.666 16.813 1.00 76.25 91 ASN A N 1
ATOM 699 C CA . ASN A 1 91 ? -4.760 5.127 16.820 1.00 76.25 91 ASN A CA 1
ATOM 700 C C . ASN A 1 91 ? -4.253 5.430 15.402 1.00 76.25 91 ASN A C 1
ATOM 702 O O . ASN A 1 91 ? -3.218 6.071 15.267 1.00 76.25 91 ASN A O 1
ATOM 706 N N . LEU A 1 92 ? -4.934 4.912 14.374 1.00 78.38 92 LEU A N 1
ATOM 707 C CA . LEU A 1 92 ? -4.581 5.112 12.970 1.00 78.38 92 LEU A CA 1
ATOM 708 C C . LEU A 1 92 ? -5.240 6.367 12.366 1.00 78.38 92 LEU A C 1
ATOM 710 O O . LEU A 1 92 ? -4.704 6.917 11.408 1.00 78.38 92 LEU A O 1
ATOM 714 N N . ILE A 1 93 ? -6.387 6.794 12.909 1.00 77.62 93 ILE A N 1
ATOM 715 C CA . ILE A 1 93 ? -7.197 7.948 12.471 1.00 77.62 93 ILE A CA 1
ATOM 716 C C . ILE A 1 93 ? -7.284 8.950 13.616 1.00 77.62 93 ILE A C 1
ATOM 718 O O . ILE A 1 93 ? -7.038 10.152 13.377 1.00 77.62 93 ILE A O 1
#

Secondary structure (DSSP, 8-state):
--SB-TTT-PBEE--TT-S--EE--TT-HHHHHHHHHHHHSTTTT--TT--HHHHHHHHHTS---SSGGGGG--HHHHHTSTT--HHHHHHH-

pLDDT: mean 89.16, std 7.81, range [65.19, 96.25]

Radius of gyration: 15.51 Å; Cα contacts (8 Å, |Δi|>4): 107; chains: 1; bounding box: 37×25×42 Å

Mean predicted aligned error: 4.75 Å

Nearest PDB structures (foldseek):
  2owo-assembly1_A  TM=9.390E-01  e=8.501E-08  Escherichia coli K-12
  4glx-assembly1_A  TM=9.414E-01  e=3.244E-07  Escherichia coli K-12
  5tt5-assembly1_A  TM=7.342E-01  e=9.657E-08  Escherichia coli K-12
  8ak4-assembly1_A  TM=6.970E-01  e=4.158E-06  Deinococcus radiodurans
  1v9p-assembly1_A  TM=7.277E-01  e=9.525E-06  Thermus filiformis

Sequence (93 aa):
MPDHCPECKSSLVRPEGEAVWRCLNSGCPAQLKERLLHFASRNAMDIDHLGPAVVDQLVDRCGVQHFSDLYDLTVGQVADLERLAEKSGRNLI